Protein AF-A0A821FGX1-F1 (afdb_monomer_lite)

Secondary structure (DSSP, 8-state):
----S---B-SSTT-B---GGG-SSSSTTS----PPPTTHHHHHHHHHHHHHHHHHHH------S-HHHHT---SS-HHHHHHHTS--S-------S--

Foldseek 3Di:
DPDQFDADDDPDPPDGGDRQFLAAPFCRVHFFDPDADPCQVVLQVVVVVVQVVVCVPPVAGDDTHDCCVPPRTGHSGPQSCCVVPVVPSNRDDDDDDDD

Sequence (99 aa):
RLWRKTRSKTTVANCSGADPNRNWDYDFCKTYSTTRPPQFELQDGGSIQAVDALTAVHGTKYQHGSVAQLISPTSGSTIDWTYGIANVTFSYGVELRDT

pLDDT: mean 95.75, std 3.82, range [67.44, 98.5]

Radius of gyration: 16.01 Å; chains: 1; bounding box: 39×38×35 Å

Structure (mmCIF, N/CA/C/O backbone):
data_AF-A0A821FGX1-F1
#
_entry.id   AF-A0A821FGX1-F1
#
loop_
_atom_site.group_PDB
_atom_site.id
_atom_site.type_symbol
_atom_site.label_atom_id
_atom_site.label_alt_id
_atom_site.label_comp_id
_atom_site.label_asym_id
_atom_site.label_entity_id
_atom_site.label_seq_id
_atom_site.pdbx_PDB_ins_code
_atom_site.Cartn_x
_atom_site.Cartn_y
_atom_site.Cartn_z
_atom_site.occupancy
_atom_site.B_iso_or_equiv
_atom_site.auth_seq_id
_atom_site.auth_comp_id
_atom_site.auth_asym_id
_atom_site.auth_atom_id
_atom_site.pdbx_PDB_model_num
ATOM 1 N N . ARG A 1 1 ? 9.643 -24.171 1.717 1.00 92.31 1 ARG A N 1
ATOM 2 C CA . ARG A 1 1 ? 8.261 -23.651 1.900 1.00 92.31 1 ARG A CA 1
ATOM 3 C C . ARG A 1 1 ? 8.175 -22.117 1.981 1.00 92.31 1 ARG A C 1
ATOM 5 O O . ARG A 1 1 ? 7.080 -21.604 1.802 1.00 92.31 1 ARG A O 1
ATOM 12 N N . LEU A 1 2 ? 9.290 -21.401 2.186 1.00 96.94 2 LEU A N 1
ATOM 13 C CA . LEU A 1 2 ? 9.333 -19.953 2.470 1.00 96.94 2 LEU A CA 1
ATOM 14 C C . LEU A 1 2 ? 9.626 -19.057 1.244 1.00 96.94 2 LEU A C 1
ATOM 16 O O . LEU A 1 2 ? 10.068 -17.922 1.387 1.00 96.94 2 LEU A O 1
ATOM 20 N N . TRP A 1 3 ? 9.467 -19.567 0.020 1.00 96.81 3 TRP A N 1
ATOM 21 C CA . TRP A 1 3 ? 9.770 -18.786 -1.185 1.00 96.81 3 TRP A CA 1
ATOM 22 C C . TRP A 1 3 ? 8.677 -17.741 -1.448 1.00 96.81 3 TRP A C 1
ATOM 24 O O . TRP A 1 3 ? 7.504 -18.100 -1.471 1.00 96.81 3 TRP A O 1
ATOM 34 N N . ARG A 1 4 ? 9.072 -16.482 -1.692 1.00 97.56 4 ARG A N 1
ATOM 35 C CA . ARG A 1 4 ? 8.149 -15.339 -1.878 1.00 97.56 4 ARG A CA 1
ATOM 36 C C . ARG A 1 4 ? 8.204 -14.653 -3.248 1.00 97.56 4 ARG A C 1
ATOM 38 O O . ARG A 1 4 ? 7.290 -13.928 -3.611 1.00 97.56 4 ARG A O 1
ATOM 45 N N . LYS A 1 5 ? 9.295 -14.835 -3.996 1.00 98.19 5 LYS A N 1
ATOM 46 C CA . LYS A 1 5 ? 9.507 -14.179 -5.297 1.00 98.19 5 LYS A CA 1
ATOM 47 C C . LYS A 1 5 ? 8.778 -14.925 -6.417 1.00 98.19 5 LYS A C 1
ATOM 49 O O . LYS A 1 5 ? 8.331 -16.058 -6.234 1.00 98.19 5 LYS A O 1
ATOM 54 N N . THR A 1 6 ? 8.747 -14.353 -7.615 1.00 98.00 6 THR A N 1
ATOM 55 C CA . THR A 1 6 ? 8.343 -15.094 -8.819 1.00 98.00 6 THR A CA 1
ATOM 56 C C . THR A 1 6 ? 9.298 -16.271 -9.108 1.00 98.00 6 THR A C 1
ATOM 58 O O . THR A 1 6 ? 10.285 -16.497 -8.399 1.00 98.00 6 THR A O 1
ATOM 61 N N . ARG A 1 7 ? 9.003 -17.072 -10.140 1.00 97.19 7 ARG A N 1
ATOM 62 C CA . ARG A 1 7 ? 9.839 -18.209 -10.585 1.00 97.19 7 ARG A CA 1
ATOM 63 C C . ARG A 1 7 ? 10.552 -17.953 -11.919 1.00 97.19 7 ARG A C 1
ATOM 65 O O . ARG A 1 7 ? 11.057 -18.894 -12.522 1.00 97.19 7 ARG A O 1
ATOM 72 N N . SER A 1 8 ? 10.584 -16.702 -12.385 1.00 96.88 8 SER A N 1
ATOM 73 C CA . SER A 1 8 ? 11.250 -16.332 -13.636 1.00 96.88 8 SER A CA 1
ATOM 74 C C . SER A 1 8 ? 12.753 -16.626 -13.585 1.00 96.88 8 SER A C 1
ATOM 76 O O . SER A 1 8 ? 13.397 -16.486 -12.539 1.00 96.88 8 SER A O 1
ATOM 78 N N . LYS A 1 9 ? 13.316 -17.037 -14.727 1.00 96.81 9 LYS A N 1
ATOM 79 C CA . LYS A 1 9 ? 14.770 -17.149 -14.901 1.00 96.81 9 LYS A CA 1
ATOM 80 C C . LYS A 1 9 ? 15.379 -15.748 -14.943 1.00 96.81 9 LYS A C 1
ATOM 82 O O . LYS A 1 9 ? 14.769 -14.834 -15.493 1.00 96.81 9 LYS A O 1
ATOM 87 N N . THR A 1 10 ? 16.569 -15.590 -14.376 1.00 95.50 10 THR A N 1
ATOM 88 C CA . THR A 1 10 ? 17.341 -14.346 -14.458 1.00 95.50 10 THR A CA 1
ATOM 89 C C . THR A 1 10 ? 18.602 -14.569 -15.293 1.00 95.50 10 THR A C 1
ATOM 91 O O . THR A 1 10 ? 18.967 -15.705 -15.595 1.00 95.50 10 THR A O 1
ATOM 94 N N . THR A 1 11 ? 19.271 -13.484 -15.681 1.00 95.94 11 THR A N 1
ATOM 95 C CA . THR A 1 11 ? 20.576 -13.533 -16.362 1.00 95.94 11 THR A CA 1
ATOM 96 C C . THR A 1 11 ? 21.719 -13.932 -15.424 1.00 95.94 11 THR A C 1
ATOM 98 O O . THR A 1 11 ? 22.793 -14.308 -15.883 1.00 95.94 11 THR A O 1
ATOM 101 N N . VAL A 1 12 ? 21.493 -13.870 -14.109 1.00 94.75 12 VAL A N 1
ATOM 102 C CA . VAL A 1 12 ? 22.468 -14.248 -13.085 1.00 94.75 12 VAL A CA 1
ATOM 103 C C . VAL A 1 12 ? 22.351 -15.743 -12.813 1.00 94.75 12 VAL A C 1
ATOM 105 O O . VAL A 1 12 ? 21.292 -16.234 -12.416 1.00 94.75 12 VAL A O 1
ATOM 108 N N . ALA A 1 13 ? 23.453 -16.468 -13.002 1.00 94.31 13 ALA A N 1
ATOM 109 C CA . ALA A 1 13 ? 23.505 -17.903 -12.750 1.00 94.31 13 ALA A CA 1
ATOM 110 C C . ALA A 1 13 ? 23.051 -18.239 -11.318 1.00 94.31 13 ALA A C 1
ATOM 112 O O . ALA A 1 13 ? 23.359 -17.523 -10.365 1.00 94.31 13 ALA A O 1
ATOM 113 N N . ASN A 1 14 ? 22.307 -19.339 -11.173 1.00 93.75 14 ASN A N 1
ATOM 114 C CA . ASN A 1 14 ? 21.764 -19.834 -9.900 1.00 93.75 14 ASN A CA 1
ATOM 115 C C . ASN A 1 14 ? 20.818 -18.869 -9.157 1.00 93.75 14 ASN A C 1
ATOM 117 O O . ASN A 1 14 ? 20.415 -19.153 -8.030 1.00 93.75 14 ASN A O 1
ATOM 121 N N . CYS A 1 15 ? 20.408 -17.760 -9.780 1.00 96.25 15 CYS A N 1
ATOM 122 C CA . CYS A 1 15 ? 19.394 -16.858 -9.246 1.00 96.25 15 CYS A CA 1
ATOM 123 C C . CYS A 1 15 ? 18.044 -17.079 -9.941 1.00 96.25 15 CYS A C 1
ATOM 125 O O . CYS A 1 15 ? 17.951 -17.479 -11.100 1.00 96.25 15 CYS A O 1
ATOM 127 N N . SER A 1 16 ? 16.952 -16.850 -9.214 1.00 96.88 16 SER A N 1
ATOM 128 C CA . SER A 1 16 ? 15.595 -16.957 -9.757 1.00 96.88 16 SER A CA 1
ATOM 129 C C . SER A 1 16 ? 14.661 -15.961 -9.089 1.00 96.88 16 SER A C 1
ATOM 131 O O . SER A 1 16 ? 14.785 -15.686 -7.890 1.00 96.88 16 SER A O 1
ATOM 133 N N . GLY A 1 17 ? 13.702 -15.471 -9.866 1.00 97.38 17 GLY A N 1
ATOM 134 C CA . GLY A 1 17 ? 12.592 -14.658 -9.399 1.00 97.38 17 GLY A CA 1
ATOM 135 C C . GLY A 1 17 ? 12.925 -13.203 -9.090 1.00 97.38 17 GLY A C 1
ATOM 136 O O . GLY A 1 17 ? 13.997 -12.874 -8.573 1.00 97.38 17 GLY A O 1
ATOM 137 N N . ALA A 1 18 ? 11.924 -12.361 -9.312 1.00 96.62 18 ALA A N 1
ATOM 138 C CA . ALA A 1 18 ? 11.849 -10.981 -8.854 1.00 96.62 18 ALA A CA 1
ATOM 139 C C . ALA A 1 18 ? 10.800 -10.859 -7.739 1.00 96.62 18 ALA A C 1
ATOM 141 O O . ALA A 1 18 ? 9.904 -11.700 -7.629 1.00 96.62 18 ALA A O 1
ATOM 142 N N . ASP A 1 19 ? 10.931 -9.845 -6.889 1.00 97.31 19 ASP A N 1
ATOM 143 C CA . ASP A 1 19 ? 9.894 -9.518 -5.913 1.00 97.31 19 ASP A CA 1
ATOM 144 C C . ASP A 1 19 ? 8.706 -8.871 -6.647 1.00 97.31 19 ASP A C 1
ATOM 146 O O . ASP A 1 19 ? 8.870 -7.780 -7.196 1.00 97.31 19 ASP A O 1
ATOM 150 N N . PRO A 1 20 ? 7.526 -9.520 -6.695 1.00 97.62 20 PRO A N 1
ATOM 151 C CA . PRO A 1 20 ? 6.392 -8.996 -7.448 1.00 97.62 20 PRO A CA 1
ATOM 152 C C . PRO A 1 20 ? 5.857 -7.670 -6.891 1.00 97.62 20 PRO A C 1
ATOM 154 O O . PRO A 1 20 ? 5.221 -6.934 -7.634 1.00 97.62 20 PRO A O 1
ATOM 157 N N . ASN A 1 21 ? 6.132 -7.332 -5.625 1.00 97.19 21 ASN A N 1
ATOM 158 C CA . ASN A 1 21 ? 5.722 -6.061 -5.021 1.00 97.19 21 ASN A CA 1
ATOM 159 C C . ASN A 1 21 ? 6.876 -5.040 -4.942 1.00 97.19 21 ASN A C 1
ATOM 161 O O . ASN A 1 21 ? 6.846 -4.125 -4.119 1.00 97.19 21 ASN A O 1
ATOM 165 N N . ARG A 1 22 ? 7.921 -5.222 -5.759 1.00 96.81 22 ARG A N 1
ATOM 166 C CA . ARG A 1 22 ? 8.986 -4.236 -6.039 1.00 96.81 22 ARG A CA 1
ATOM 167 C C . ARG A 1 22 ? 9.217 -4.082 -7.547 1.00 96.81 22 ARG A C 1
ATOM 169 O O . ARG A 1 22 ? 10.304 -3.707 -7.970 1.00 96.81 22 ARG A O 1
ATOM 176 N N . ASN A 1 23 ? 8.223 -4.453 -8.357 1.00 97.38 23 ASN A N 1
ATOM 177 C CA . ASN A 1 23 ? 8.341 -4.609 -9.808 1.00 97.38 23 ASN A CA 1
ATOM 178 C C . ASN A 1 23 ? 7.247 -3.878 -10.600 1.00 97.38 23 ASN A C 1
ATOM 180 O O . ASN A 1 23 ? 6.955 -4.246 -11.736 1.00 97.38 23 ASN A O 1
ATOM 184 N N . TRP A 1 24 ? 6.631 -2.866 -9.993 1.00 97.38 24 TRP A N 1
ATOM 185 C CA . TRP A 1 24 ? 5.641 -2.014 -10.645 1.00 97.38 24 TRP A CA 1
ATOM 186 C C . TRP A 1 24 ? 6.265 -0.706 -11.107 1.00 97.38 24 TRP A C 1
ATOM 188 O O . TRP A 1 24 ? 7.184 -0.201 -10.461 1.00 97.38 24 TRP A O 1
ATOM 198 N N . ASP A 1 25 ? 5.748 -0.153 -12.204 1.00 96.06 25 ASP A N 1
ATOM 199 C CA . ASP A 1 25 ? 6.249 1.076 -12.831 1.00 96.06 25 ASP A CA 1
ATOM 200 C C . ASP A 1 25 ? 5.798 2.342 -12.082 1.00 96.06 25 ASP A C 1
ATOM 202 O O . ASP A 1 25 ? 5.137 3.226 -12.615 1.00 96.06 25 ASP A O 1
ATOM 206 N N . TYR A 1 26 ? 6.093 2.381 -10.787 1.00 94.00 26 TYR A N 1
ATOM 207 C CA . TYR A 1 26 ? 5.960 3.549 -9.933 1.00 94.00 26 TYR A CA 1
ATOM 208 C C . TYR A 1 26 ? 7.247 3.657 -9.126 1.00 94.00 26 TYR A C 1
ATOM 210 O O . TYR A 1 26 ? 7.505 2.860 -8.220 1.00 94.00 26 TYR A O 1
ATOM 218 N N . ASP A 1 27 ? 8.110 4.579 -9.552 1.00 93.31 27 ASP A N 1
ATOM 219 C CA . ASP A 1 27 ? 9.477 4.713 -9.048 1.00 93.31 27 ASP A CA 1
ATOM 220 C C . ASP A 1 27 ? 10.261 3.386 -9.022 1.00 93.31 27 ASP A C 1
ATOM 222 O O . ASP A 1 27 ? 11.076 3.134 -8.136 1.00 93.31 27 ASP A O 1
ATOM 2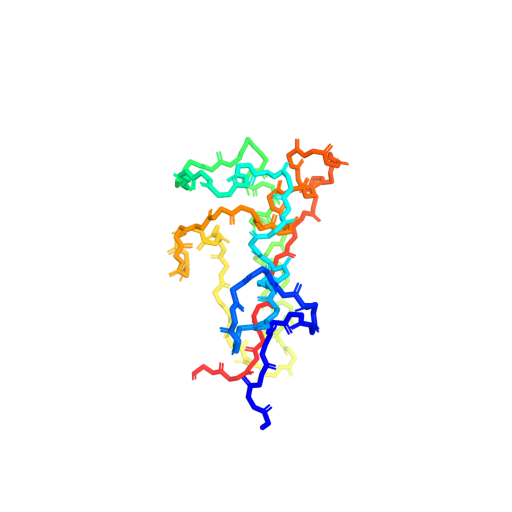26 N N . PHE A 1 28 ? 10.045 2.532 -10.031 1.00 94.56 28 PHE A N 1
ATOM 227 C CA . PHE A 1 28 ? 10.685 1.221 -10.144 1.00 94.56 28 PHE A CA 1
ATOM 228 C C . PHE A 1 28 ? 12.214 1.305 -10.006 1.00 94.56 28 PHE A C 1
ATOM 230 O O . PHE A 1 28 ? 12.879 1.996 -10.781 1.00 94.56 28 PHE A O 1
ATOM 237 N N . CYS A 1 29 ? 12.772 0.587 -9.023 1.00 92.12 29 CYS A N 1
ATOM 238 C CA . CYS A 1 29 ? 14.203 0.588 -8.684 1.00 92.12 29 CYS A CA 1
ATOM 239 C C . CYS A 1 29 ? 14.808 1.979 -8.393 1.00 92.12 29 CYS A C 1
ATOM 241 O O . CYS A 1 29 ? 16.029 2.140 -8.448 1.00 92.12 29 CYS A O 1
ATOM 243 N N . LYS A 1 30 ? 13.984 2.981 -8.065 1.00 92.38 30 LYS A N 1
ATOM 244 C CA . LYS A 1 30 ? 14.430 4.314 -7.639 1.00 92.38 30 LYS A CA 1
ATOM 245 C C . LYS A 1 30 ? 14.366 4.451 -6.112 1.00 92.38 30 LYS A C 1
ATOM 247 O O . LYS A 1 30 ? 14.238 3.464 -5.383 1.00 92.38 30 LYS A O 1
ATOM 252 N N . THR A 1 31 ? 14.483 5.693 -5.638 1.00 87.50 31 THR A N 1
ATOM 253 C CA . THR A 1 31 ? 14.288 6.062 -4.233 1.00 87.50 31 THR A CA 1
ATOM 254 C C . THR A 1 31 ? 12.831 5.899 -3.798 1.00 87.50 31 THR A C 1
ATOM 256 O O . THR A 1 31 ? 11.923 5.804 -4.616 1.00 87.50 31 THR A O 1
ATOM 259 N N . TYR A 1 32 ? 12.624 5.896 -2.489 1.00 86.31 32 TYR A N 1
ATOM 260 C CA . TYR A 1 32 ? 11.319 5.958 -1.845 1.00 86.31 32 TYR A CA 1
ATOM 261 C C . TYR A 1 32 ? 11.018 7.380 -1.355 1.00 86.31 32 TYR A C 1
ATOM 263 O O . TYR A 1 32 ? 11.926 8.204 -1.209 1.00 86.31 32 TYR A O 1
ATOM 271 N N . SER A 1 33 ? 9.749 7.640 -1.041 1.00 87.94 33 SER A N 1
ATOM 272 C CA . SER A 1 33 ? 9.293 8.875 -0.403 1.00 87.94 33 SER A CA 1
ATOM 273 C C . SER A 1 33 ? 8.466 8.569 0.844 1.00 87.94 33 SER A C 1
ATOM 275 O O . SER A 1 33 ? 7.798 7.541 0.931 1.00 87.94 33 SER A O 1
ATOM 277 N N . THR A 1 34 ? 8.518 9.472 1.821 1.00 92.12 34 THR A N 1
ATOM 278 C CA . THR A 1 34 ? 7.634 9.478 2.997 1.00 92.12 34 THR A CA 1
ATOM 279 C C . THR A 1 34 ? 6.524 10.525 2.876 1.00 92.12 34 THR A C 1
ATOM 281 O O . THR A 1 34 ? 5.695 10.657 3.779 1.00 92.12 34 THR A O 1
ATOM 284 N N . THR A 1 35 ? 6.491 11.273 1.768 1.00 93.88 35 THR A N 1
ATOM 285 C CA . THR A 1 35 ? 5.448 12.255 1.478 1.00 93.88 35 THR A CA 1
ATOM 286 C C . THR A 1 35 ? 4.110 11.553 1.279 1.00 93.88 35 THR A C 1
ATOM 288 O O . THR A 1 35 ? 4.002 10.586 0.529 1.00 93.88 35 THR A O 1
ATOM 291 N N . ARG A 1 36 ? 3.076 12.056 1.954 1.00 94.75 36 ARG A N 1
ATOM 292 C CA . ARG A 1 36 ? 1.714 11.530 1.853 1.00 94.75 36 ARG A CA 1
ATOM 293 C C . ARG A 1 36 ? 1.036 11.993 0.554 1.00 94.75 36 ARG A C 1
ATOM 295 O O . ARG A 1 36 ? 1.271 13.128 0.134 1.00 94.75 36 ARG A O 1
ATOM 302 N N . PRO A 1 37 ? 0.186 11.155 -0.069 1.00 94.44 37 PRO A N 1
ATOM 303 C CA . PRO A 1 37 ? -0.590 11.556 -1.238 1.00 94.44 37 PRO A CA 1
ATOM 304 C C . PRO A 1 37 ? -1.636 12.632 -0.888 1.00 94.44 37 PRO A C 1
ATOM 306 O O . PRO A 1 37 ? -2.076 12.694 0.262 1.00 94.44 37 PRO A O 1
ATOM 309 N N . PRO A 1 38 ? -2.108 13.442 -1.857 1.00 96.69 38 PRO A N 1
ATOM 310 C CA . PRO A 1 38 ? -3.126 14.464 -1.594 1.00 96.69 38 PRO A CA 1
ATOM 311 C C . PRO A 1 38 ? -4.425 13.913 -0.981 1.00 96.69 38 PRO A C 1
ATOM 313 O O . PRO A 1 38 ? -5.050 14.581 -0.164 1.00 96.69 38 PRO A O 1
ATOM 316 N N . GLN A 1 39 ? -4.815 12.684 -1.329 1.00 97.12 39 GLN A N 1
ATOM 317 C CA . GLN A 1 39 ? -6.006 12.006 -0.805 1.00 97.12 39 GLN A CA 1
ATOM 318 C C . GLN A 1 39 ? -5.730 11.160 0.453 1.00 97.12 39 GLN A C 1
ATOM 320 O O . GLN A 1 39 ? -6.567 10.339 0.824 1.00 97.12 39 GLN A O 1
ATOM 325 N N . PHE A 1 40 ? -4.590 11.350 1.128 1.00 96.94 40 PHE A N 1
ATOM 326 C CA . PHE A 1 40 ? -4.210 10.552 2.298 1.00 96.94 40 PHE A CA 1
ATOM 327 C C . PHE A 1 40 ? -5.280 10.546 3.395 1.00 96.94 40 PHE A C 1
ATOM 329 O O . PHE A 1 40 ? -5.680 9.476 3.835 1.00 96.94 40 PHE A O 1
ATOM 336 N N . GLU A 1 41 ? -5.789 11.714 3.796 1.00 97.94 41 GLU A N 1
ATOM 337 C CA . GLU A 1 41 ? -6.774 11.805 4.886 1.00 97.94 41 GLU A CA 1
ATOM 338 C C . GLU A 1 41 ? -8.081 11.064 4.544 1.00 97.94 41 GLU A C 1
ATOM 340 O O . GLU A 1 41 ? -8.697 10.435 5.402 1.00 97.94 41 GLU A O 1
ATOM 345 N N . LEU A 1 42 ? -8.482 11.066 3.266 1.00 97.88 42 LEU A N 1
ATOM 346 C CA . LEU A 1 42 ? -9.645 10.309 2.793 1.00 97.88 42 LEU A CA 1
ATOM 347 C C . LEU A 1 42 ? -9.393 8.795 2.848 1.00 97.88 42 LEU A C 1
ATOM 349 O O . LEU A 1 42 ? -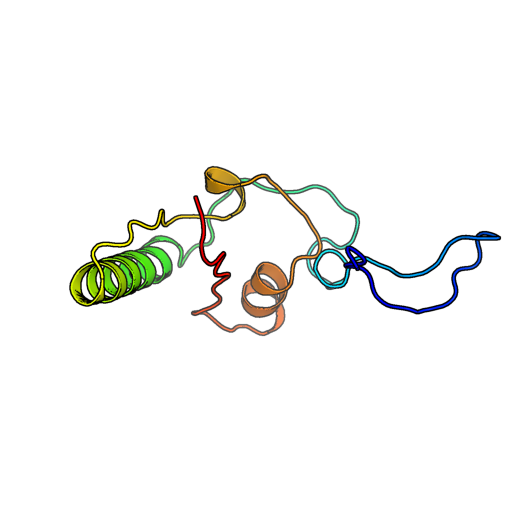10.261 8.034 3.273 1.00 97.88 42 LEU A O 1
ATOM 353 N N . GLN A 1 43 ? -8.212 8.357 2.411 1.00 98.19 43 GLN A N 1
ATOM 354 C CA . GLN A 1 43 ? -7.826 6.948 2.443 1.00 98.19 43 GLN A CA 1
ATOM 355 C C . GLN A 1 43 ? -7.725 6.437 3.883 1.00 98.19 43 GLN A C 1
ATOM 357 O O . GLN A 1 43 ? -8.265 5.369 4.176 1.00 98.19 43 GLN A O 1
ATOM 362 N N . ASP A 1 44 ? -7.088 7.202 4.774 1.00 98.06 44 ASP A N 1
ATOM 363 C CA . ASP A 1 44 ? -6.892 6.843 6.180 1.00 98.06 44 ASP A CA 1
ATOM 364 C C . ASP A 1 44 ? -8.213 6.823 6.957 1.00 98.06 44 ASP A C 1
ATOM 366 O O . ASP A 1 44 ? -8.457 5.891 7.718 1.00 98.06 44 ASP A O 1
ATOM 370 N N . GLY A 1 45 ? -9.140 7.743 6.667 1.00 98.25 45 GLY A N 1
ATOM 371 C CA . GLY A 1 45 ? -10.511 7.678 7.187 1.00 98.25 45 GLY A CA 1
ATOM 372 C C . GLY A 1 45 ? -11.252 6.383 6.812 1.00 98.25 45 GLY A C 1
ATOM 373 O O . GLY A 1 45 ? -12.056 5.875 7.597 1.00 98.25 45 GLY A O 1
ATOM 374 N N . GLY A 1 46 ? -10.967 5.817 5.634 1.00 97.81 46 GLY A N 1
ATOM 375 C CA . GLY A 1 46 ? -11.445 4.488 5.238 1.00 97.81 46 GLY A CA 1
ATOM 376 C C . GLY A 1 46 ? -10.748 3.356 6.001 1.00 97.81 46 GLY A C 1
ATOM 377 O O . GLY A 1 46 ? -11.407 2.417 6.448 1.00 97.81 46 GLY A O 1
ATOM 378 N N . SER A 1 47 ? -9.434 3.467 6.208 1.00 98.12 47 SER A N 1
ATOM 379 C CA . SER A 1 47 ? -8.655 2.493 6.980 1.00 98.12 47 SER A CA 1
ATOM 380 C C . SER A 1 47 ? -9.095 2.418 8.443 1.00 98.12 47 SER A C 1
ATOM 382 O O . SER A 1 47 ? -9.231 1.316 8.963 1.00 98.12 47 SER A O 1
ATOM 384 N N . ILE A 1 48 ? -9.374 3.557 9.088 1.00 98.50 48 ILE A N 1
ATOM 385 C CA . ILE A 1 48 ? -9.893 3.622 10.466 1.00 98.50 48 ILE A CA 1
ATOM 386 C C . ILE A 1 48 ? -11.179 2.800 10.585 1.00 98.50 48 ILE A C 1
ATOM 388 O O . ILE A 1 48 ? -11.258 1.883 11.399 1.00 98.50 48 ILE A O 1
ATOM 392 N N . GLN A 1 49 ? -12.153 3.051 9.704 1.00 98.38 49 GLN A N 1
ATOM 393 C CA . GLN A 1 49 ? -13.424 2.321 9.706 1.00 98.38 49 GLN A CA 1
ATOM 394 C C . GLN A 1 49 ? -13.238 0.819 9.456 1.00 98.38 49 GLN A C 1
ATOM 396 O O . GLN A 1 49 ? -13.905 -0.003 10.085 1.00 98.38 49 GLN A O 1
ATOM 401 N N . ALA A 1 50 ? -12.322 0.445 8.558 1.00 98.12 50 ALA A N 1
ATOM 402 C CA . ALA A 1 50 ? -12.015 -0.955 8.291 1.00 98.12 50 ALA A CA 1
ATOM 403 C C . ALA A 1 50 ? -11.374 -1.647 9.508 1.00 98.12 50 ALA A C 1
ATOM 405 O O . ALA A 1 50 ? -11.760 -2.766 9.849 1.00 98.12 50 ALA A O 1
ATOM 406 N N . VAL A 1 51 ? -10.432 -0.984 10.186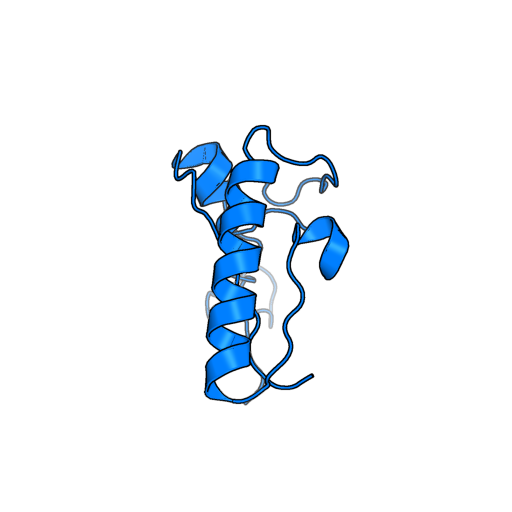 1.00 98.38 51 VAL A N 1
ATOM 407 C CA . VAL A 1 51 ? -9.780 -1.500 11.399 1.00 98.38 51 VAL A CA 1
ATOM 408 C C . VAL A 1 51 ? -10.774 -1.639 12.551 1.00 98.38 51 VAL A C 1
ATOM 410 O O . VAL A 1 51 ? -10.778 -2.679 13.215 1.00 98.38 51 VAL A O 1
ATOM 413 N N . ASP A 1 52 ? -11.648 -0.656 12.765 1.00 98.50 52 ASP A N 1
ATOM 414 C CA . ASP A 1 52 ? -12.692 -0.717 13.794 1.00 98.50 52 ASP A CA 1
ATOM 415 C C . ASP A 1 52 ? -13.645 -1.893 13.543 1.00 98.50 52 ASP A C 1
ATOM 417 O O . ASP A 1 52 ? -13.923 -2.686 14.448 1.00 98.50 52 ASP A O 1
ATOM 421 N N . ALA A 1 53 ? -14.080 -2.072 12.291 1.00 98.50 53 ALA A N 1
ATOM 422 C CA . ALA A 1 53 ? -14.936 -3.186 11.898 1.00 98.50 53 ALA A CA 1
ATOM 423 C C . ALA A 1 53 ? -14.249 -4.548 12.105 1.00 98.50 53 ALA A C 1
ATOM 425 O O . ALA A 1 53 ? -14.857 -5.463 12.659 1.00 98.50 53 ALA A O 1
ATOM 426 N N . LEU A 1 54 ? -12.974 -4.688 11.718 1.00 98.06 54 LEU A N 1
ATOM 427 C CA . LEU A 1 54 ? -12.191 -5.910 11.952 1.00 98.06 54 LEU A CA 1
ATOM 428 C C . LEU A 1 54 ? -12.019 -6.202 13.450 1.00 98.06 54 LEU A C 1
ATOM 430 O O . LEU A 1 54 ? -12.138 -7.354 13.883 1.00 98.06 54 LEU A O 1
ATOM 434 N N . THR A 1 55 ? -11.780 -5.158 14.245 1.00 98.25 55 THR A N 1
ATOM 435 C 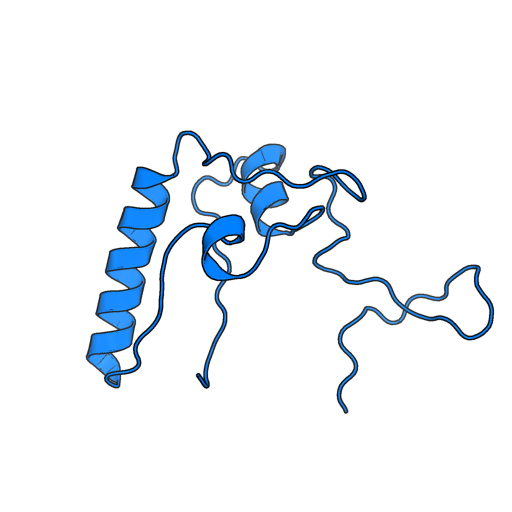CA . THR A 1 55 ? -11.643 -5.257 15.701 1.00 98.25 55 THR A CA 1
ATOM 436 C C . THR A 1 55 ? -12.950 -5.726 16.339 1.00 98.25 55 THR A C 1
ATOM 438 O O . THR A 1 55 ? -12.919 -6.571 17.231 1.00 98.25 55 THR A O 1
ATOM 441 N N . ALA A 1 56 ? -14.107 -5.265 15.861 1.00 98.50 56 ALA A N 1
ATOM 442 C CA . ALA A 1 56 ? -15.407 -5.634 16.420 1.00 98.50 56 ALA A CA 1
ATOM 443 C C . ALA A 1 56 ? -15.744 -7.135 16.298 1.00 98.50 56 ALA A C 1
ATOM 445 O O . ALA A 1 56 ? -16.473 -7.662 17.137 1.00 98.50 56 ALA A O 1
ATOM 446 N N . VAL A 1 57 ? -15.213 -7.845 15.293 1.00 98.12 57 VAL A N 1
ATOM 447 C CA . VAL A 1 57 ? -15.528 -9.273 15.080 1.00 98.12 57 VAL A CA 1
ATOM 448 C C . VAL A 1 57 ? -14.794 -10.175 16.080 1.00 98.12 57 VAL A C 1
ATOM 450 O O . VAL A 1 57 ? -15.385 -11.086 16.659 1.00 98.12 57 VAL A O 1
ATOM 453 N N . HIS A 1 58 ? -13.490 -9.950 16.269 1.00 97.38 58 HIS A N 1
ATOM 454 C CA . HIS A 1 58 ? -12.617 -10.866 17.022 1.00 97.38 58 HIS A CA 1
ATOM 455 C C . HIS A 1 58 ? -11.623 -10.172 17.966 1.00 97.38 58 HIS A C 1
ATOM 457 O O . HIS A 1 58 ? -10.696 -10.812 18.458 1.00 97.38 58 HIS A O 1
ATOM 463 N N . GLY A 1 59 ? -11.748 -8.864 18.186 1.00 97.62 59 GLY A N 1
ATOM 464 C CA . GLY A 1 59 ? -10.838 -8.085 19.030 1.00 97.62 59 GLY A CA 1
ATOM 465 C C . GLY A 1 59 ? -9.409 -7.959 18.489 1.00 97.62 59 GLY A C 1
ATOM 466 O O . GLY A 1 59 ? -8.523 -7.511 19.216 1.00 97.62 59 GLY A O 1
ATOM 467 N N . THR A 1 60 ? -9.150 -8.374 17.243 1.00 97.69 60 THR A N 1
ATOM 468 C CA . THR A 1 60 ? -7.817 -8.267 16.629 1.00 97.69 60 THR A CA 1
ATOM 469 C C . THR A 1 60 ? -7.510 -6.818 16.326 1.00 97.69 60 THR A C 1
ATOM 471 O O . THR A 1 60 ? -8.274 -6.165 15.625 1.00 97.69 60 THR A O 1
ATOM 474 N N . LYS A 1 61 ? -6.378 -6.340 16.834 1.00 97.19 61 LYS A N 1
ATOM 475 C CA . LYS A 1 61 ? -5.946 -4.957 16.670 1.00 97.19 61 LYS A CA 1
ATOM 476 C C . LYS A 1 61 ? -5.057 -4.846 15.438 1.00 97.19 61 LYS A C 1
ATOM 478 O O . LYS A 1 61 ? -4.098 -5.600 15.313 1.00 97.19 61 LYS A O 1
ATOM 483 N N . TYR A 1 62 ? -5.361 -3.888 14.574 1.00 97.75 62 TYR A N 1
ATOM 484 C CA . TYR A 1 62 ? -4.543 -3.532 13.418 1.00 97.75 62 TYR A CA 1
ATOM 485 C C . TYR A 1 62 ? -4.088 -2.080 13.535 1.00 97.75 62 TYR A C 1
ATOM 487 O O . TYR A 1 62 ? -4.757 -1.256 14.155 1.00 97.75 62 TYR A O 1
ATOM 495 N N . GLN A 1 63 ? -2.939 -1.775 12.939 1.00 97.38 63 GLN A N 1
ATOM 496 C CA . GLN A 1 63 ? -2.484 -0.402 12.735 1.00 97.38 63 GLN A CA 1
ATOM 497 C C . GLN A 1 63 ? -2.934 0.079 11.349 1.00 97.38 63 GLN A C 1
ATOM 499 O O . GLN A 1 63 ? -3.066 -0.727 10.429 1.00 97.38 63 GLN A O 1
ATOM 504 N N . HIS A 1 64 ? -3.148 1.385 11.194 1.00 97.06 64 HIS A N 1
ATOM 505 C CA . HIS A 1 64 ? -3.481 2.025 9.920 1.00 97.06 64 HIS A CA 1
ATOM 506 C C . HIS A 1 64 ? -2.607 3.266 9.690 1.00 97.06 64 HIS A C 1
ATOM 508 O O . HIS A 1 64 ? -2.037 3.820 10.632 1.00 97.06 64 HIS A O 1
ATOM 514 N N . GLY A 1 65 ? -2.425 3.636 8.422 1.00 96.38 65 GLY A N 1
ATOM 515 C CA . GLY A 1 65 ? -1.532 4.714 8.000 1.00 96.38 65 GLY A CA 1
ATOM 516 C C . GLY A 1 65 ? -0.799 4.394 6.696 1.00 96.38 65 GLY A C 1
ATOM 517 O O . GLY A 1 65 ? -1.093 3.409 6.016 1.00 96.38 65 GLY A O 1
ATOM 518 N N . SER A 1 66 ? 0.175 5.231 6.328 1.00 95.69 66 SER A N 1
ATOM 519 C CA . SER A 1 66 ? 0.968 4.997 5.117 1.00 95.69 66 SER A CA 1
ATOM 520 C C . SER A 1 66 ? 2.000 3.884 5.322 1.00 95.69 66 SER A C 1
ATOM 522 O O . SER A 1 66 ? 2.620 3.775 6.382 1.00 95.69 66 SER A O 1
ATOM 524 N N . VAL A 1 67 ? 2.256 3.092 4.275 1.00 94.62 67 VAL A N 1
ATOM 525 C CA . VAL A 1 67 ? 3.244 1.994 4.315 1.00 94.62 67 VAL A CA 1
ATOM 526 C C . VAL A 1 67 ? 4.634 2.489 4.722 1.00 94.62 67 VAL A C 1
ATOM 528 O O . VAL A 1 67 ? 5.309 1.845 5.525 1.00 94.62 67 VAL A O 1
ATOM 531 N N . ALA A 1 68 ? 5.037 3.662 4.222 1.00 93.19 68 ALA A N 1
ATOM 532 C CA . ALA A 1 68 ? 6.330 4.262 4.536 1.00 93.19 68 ALA A CA 1
ATOM 533 C C . ALA A 1 68 ? 6.495 4.616 6.027 1.00 93.19 68 ALA A C 1
ATOM 535 O O . ALA A 1 68 ? 7.625 4.648 6.510 1.00 93.19 68 ALA A O 1
ATOM 536 N N . GLN A 1 69 ? 5.395 4.883 6.743 1.00 90.94 69 GLN A N 1
ATOM 537 C CA . GLN A 1 69 ? 5.398 5.202 8.175 1.00 90.94 69 GLN A CA 1
ATOM 538 C C . GLN A 1 69 ? 5.233 3.960 9.055 1.00 90.94 69 GLN A C 1
ATOM 540 O O . GLN A 1 69 ? 5.874 3.876 10.096 1.00 90.94 69 GLN A O 1
ATOM 545 N N . LEU A 1 70 ? 4.388 3.010 8.647 1.00 93.25 70 LEU A N 1
ATOM 546 C CA . LEU A 1 70 ? 4.073 1.831 9.457 1.00 93.25 70 LEU A CA 1
ATOM 547 C C . LEU A 1 70 ? 5.101 0.703 9.347 1.00 93.25 70 LEU A C 1
ATOM 549 O O . LEU A 1 70 ? 5.337 0.001 10.324 1.00 93.25 70 LEU A O 1
ATOM 553 N N . ILE A 1 71 ? 5.674 0.490 8.159 1.00 91.81 71 ILE A N 1
ATOM 554 C CA . ILE A 1 71 ? 6.507 -0.688 7.876 1.00 91.81 71 ILE A CA 1
ATOM 555 C C . ILE A 1 71 ? 7.916 -0.246 7.500 1.00 91.81 71 ILE A C 1
ATOM 557 O O . ILE A 1 71 ? 8.868 -0.430 8.252 1.00 91.81 71 ILE A O 1
ATOM 561 N N . SER A 1 72 ? 8.065 0.294 6.293 1.00 88.12 72 SER A N 1
ATOM 562 C CA . SER A 1 72 ? 9.309 0.872 5.794 1.00 88.12 72 SER A CA 1
ATOM 563 C C . SER A 1 72 ? 9.054 1.579 4.462 1.00 88.12 72 SER A C 1
ATOM 565 O O . SER A 1 72 ? 8.132 1.208 3.729 1.00 88.12 72 SER A O 1
ATOM 567 N N . PRO A 1 73 ? 9.871 2.578 4.105 1.00 91.88 73 PRO A N 1
ATOM 568 C CA . PRO A 1 73 ? 9.832 3.174 2.778 1.00 91.88 73 PRO A CA 1
ATOM 569 C C . PRO A 1 73 ? 10.284 2.186 1.691 1.00 91.88 73 PRO A C 1
ATOM 571 O O . PRO A 1 73 ? 11.285 1.485 1.851 1.00 91.88 73 PRO A O 1
ATOM 574 N N . THR A 1 74 ? 9.556 2.118 0.573 1.00 93.06 74 THR A N 1
ATOM 575 C CA . THR A 1 74 ? 9.830 1.172 -0.525 1.00 93.06 74 THR A CA 1
ATOM 576 C C . THR A 1 74 ? 9.524 1.800 -1.884 1.00 93.06 74 THR A C 1
ATOM 578 O O . THR A 1 74 ? 8.914 2.863 -1.942 1.00 93.06 74 THR A O 1
ATOM 581 N N . SER A 1 75 ? 9.966 1.164 -2.970 1.00 95.25 75 SER A N 1
ATOM 582 C CA . SER A 1 75 ? 9.686 1.589 -4.344 1.00 95.25 75 SER A CA 1
ATOM 583 C C . SER A 1 75 ? 9.193 0.416 -5.198 1.00 95.25 75 SER A C 1
ATOM 585 O O . SER A 1 75 ? 9.414 -0.751 -4.856 1.00 95.25 75 SER A O 1
ATOM 587 N N . GLY A 1 76 ? 8.479 0.711 -6.290 1.00 96.25 76 GLY A N 1
ATOM 588 C CA . GLY A 1 76 ? 7.906 -0.301 -7.181 1.00 96.25 76 GLY A CA 1
ATOM 589 C C . GLY A 1 76 ? 6.789 -1.142 -6.554 1.00 96.25 76 GLY A C 1
ATOM 590 O O . GLY A 1 76 ? 6.630 -2.310 -6.927 1.00 96.25 76 GLY A O 1
ATOM 591 N N . SER A 1 77 ? 6.059 -0.589 -5.581 1.00 96.50 77 SER A N 1
ATOM 592 C CA . SER A 1 77 ? 4.950 -1.275 -4.917 1.00 96.50 77 SER A CA 1
ATOM 593 C C . SER A 1 77 ? 3.669 -1.228 -5.757 1.00 96.50 77 SER A C 1
ATOM 595 O O . SER A 1 77 ? 3.444 -0.314 -6.550 1.00 96.50 77 SER A O 1
ATOM 597 N N . THR A 1 78 ? 2.811 -2.228 -5.565 1.00 97.50 78 THR A N 1
ATOM 598 C CA . THR A 1 78 ? 1.538 -2.342 -6.288 1.00 97.50 78 THR A CA 1
ATOM 599 C C . THR A 1 78 ? 0.601 -1.185 -5.950 1.00 97.50 78 THR A C 1
ATOM 601 O O . THR A 1 78 ? 0.002 -0.609 -6.850 1.00 97.50 78 THR A O 1
ATOM 604 N N . ILE A 1 79 ? 0.484 -0.832 -4.664 1.00 96.88 79 ILE A N 1
ATOM 605 C CA . ILE A 1 79 ? -0.490 0.167 -4.198 1.00 96.88 79 ILE A CA 1
ATOM 606 C C . ILE A 1 79 ? -0.118 1.585 -4.633 1.00 96.88 79 ILE A C 1
ATOM 608 O O . ILE A 1 79 ? -1.003 2.391 -4.914 1.00 96.88 79 ILE A O 1
ATOM 612 N N . ASP A 1 80 ? 1.182 1.874 -4.745 1.00 96.31 80 ASP A N 1
ATOM 613 C CA . ASP A 1 80 ? 1.642 3.163 -5.254 1.00 96.31 80 ASP A CA 1
ATOM 614 C C . ASP A 1 80 ? 1.373 3.266 -6.757 1.00 96.31 80 ASP A C 1
ATOM 616 O O . ASP A 1 80 ? 0.929 4.304 -7.239 1.00 96.31 80 ASP A O 1
ATOM 620 N N . TRP A 1 81 ? 1.557 2.169 -7.501 1.00 97.50 81 TRP A N 1
ATOM 621 C CA . TRP A 1 81 ? 1.228 2.123 -8.924 1.00 97.50 81 TRP A CA 1
ATOM 622 C C . TRP A 1 81 ? -0.277 2.233 -9.186 1.00 97.50 81 TRP A C 1
ATOM 624 O O . TRP A 1 81 ? -0.690 3.002 -10.057 1.00 97.50 81 TRP A O 1
ATOM 634 N N . THR A 1 82 ? -1.120 1.517 -8.434 1.00 98.25 82 THR A N 1
ATOM 635 C CA . THR A 1 82 ? -2.577 1.602 -8.624 1.00 98.25 82 THR A CA 1
ATOM 636 C C . THR A 1 82 ? -3.094 3.001 -8.313 1.00 98.25 82 THR A C 1
ATOM 638 O O . THR A 1 82 ? -3.951 3.512 -9.033 1.00 98.25 82 THR A O 1
ATOM 641 N N . TYR A 1 83 ? -2.539 3.648 -7.291 1.00 97.25 83 TYR A N 1
ATOM 642 C CA . TYR A 1 83 ? -2.884 5.019 -6.954 1.00 97.25 83 TYR A CA 1
ATOM 643 C C . TYR A 1 83 ? -2.345 6.026 -7.982 1.00 97.25 83 TYR A C 1
ATOM 645 O O . TYR A 1 83 ? -3.111 6.802 -8.549 1.00 97.25 83 TYR A O 1
ATOM 653 N N . GLY A 1 84 ? -1.036 6.007 -8.234 1.00 95.44 84 GLY A N 1
ATOM 654 C CA . GLY A 1 84 ? -0.337 7.051 -8.979 1.00 95.44 84 GLY A CA 1
ATOM 655 C C . GLY A 1 84 ? -0.381 6.921 -10.501 1.00 95.44 84 GLY A C 1
ATOM 656 O O . GLY A 1 84 ? -0.245 7.930 -11.185 1.00 95.44 84 GLY A O 1
ATOM 657 N N . ILE A 1 85 ? -0.573 5.712 -11.039 1.00 97.25 85 ILE A N 1
ATOM 658 C CA . ILE A 1 85 ? -0.630 5.462 -12.490 1.00 97.25 85 ILE A CA 1
ATOM 659 C C . ILE A 1 85 ? -2.028 5.027 -12.920 1.00 97.25 85 ILE A C 1
ATOM 661 O O . ILE A 1 85 ? -2.576 5.568 -13.879 1.00 97.25 85 ILE A O 1
ATOM 665 N N . ALA A 1 86 ? -2.631 4.068 -12.214 1.00 97.88 86 ALA A N 1
ATOM 666 C CA . ALA A 1 86 ? -3.951 3.554 -12.585 1.00 97.88 86 ALA A CA 1
ATOM 667 C C . ALA A 1 86 ? -5.119 4.442 -12.111 1.00 97.88 86 ALA A C 1
ATOM 669 O O . ALA A 1 86 ? -6.270 4.136 -12.416 1.00 97.88 86 ALA A O 1
ATOM 670 N N . ASN A 1 87 ? -4.838 5.539 -11.396 1.00 97.00 87 ASN A N 1
ATOM 671 C CA . ASN A 1 87 ? -5.823 6.493 -10.872 1.00 97.00 87 ASN A CA 1
ATOM 672 C C . ASN A 1 87 ? -6.898 5.856 -9.972 1.00 97.00 87 ASN A C 1
ATOM 674 O O . ASN A 1 87 ? -8.039 6.316 -9.916 1.00 97.00 87 ASN A O 1
ATOM 678 N N . VAL A 1 88 ? -6.541 4.798 -9.241 1.00 98.25 88 VAL A N 1
ATOM 679 C CA . VAL A 1 88 ? -7.424 4.159 -8.263 1.00 98.25 88 VAL A CA 1
ATOM 680 C C . VAL A 1 88 ? -7.222 4.827 -6.908 1.00 98.25 88 VAL A C 1
ATOM 682 O O . VAL A 1 88 ? -6.289 4.510 -6.168 1.00 98.25 88 VAL A O 1
ATOM 685 N N . THR A 1 89 ? -8.118 5.753 -6.561 1.00 97.00 89 THR A N 1
ATOM 686 C CA . THR A 1 89 ? -8.033 6.528 -5.312 1.00 97.00 89 THR A CA 1
ATOM 687 C C . THR A 1 89 ? -7.979 5.641 -4.068 1.00 97.00 89 THR A C 1
ATOM 689 O O . THR A 1 89 ? -7.207 5.920 -3.158 1.00 97.00 89 THR A O 1
ATOM 692 N N . PHE A 1 90 ? -8.762 4.564 -4.026 1.00 97.38 90 PHE A N 1
ATOM 693 C CA . PHE A 1 90 ? -8.840 3.649 -2.886 1.00 97.38 90 PHE A CA 1
ATOM 694 C C . PHE A 1 90 ? -7.900 2.453 -3.074 1.00 97.38 90 PHE A C 1
ATOM 696 O O . PHE A 1 90 ? -8.335 1.340 -3.362 1.00 97.38 90 PHE A O 1
ATOM 703 N N . SER A 1 91 ? -6.597 2.705 -2.949 1.00 97.81 91 SER A N 1
ATOM 704 C CA . SER A 1 91 ? -5.542 1.690 -3.056 1.00 97.81 91 SER A CA 1
ATOM 705 C C . SER A 1 91 ? -5.009 1.328 -1.667 1.00 97.81 91 SER A C 1
ATOM 707 O O . SER A 1 91 ? -4.420 2.174 -1.000 1.00 97.81 91 SER A O 1
ATOM 709 N N . TYR A 1 92 ? -5.196 0.077 -1.236 1.00 97.62 92 TYR A N 1
ATOM 710 C CA . TYR A 1 92 ? -4.842 -0.389 0.111 1.00 97.62 92 TYR A CA 1
ATOM 711 C C . TYR A 1 92 ? -3.961 -1.639 0.077 1.00 97.62 92 TYR A C 1
ATOM 713 O O . TYR A 1 92 ? -4.161 -2.534 -0.744 1.00 97.62 92 TYR A O 1
ATOM 721 N N . GLY A 1 93 ? -3.010 -1.713 1.009 1.00 96.81 93 GLY A N 1
ATOM 722 C CA . GLY A 1 93 ? -2.260 -2.925 1.332 1.00 96.81 93 GLY A CA 1
ATOM 723 C C . GLY A 1 93 ? -2.666 -3.418 2.717 1.00 96.81 9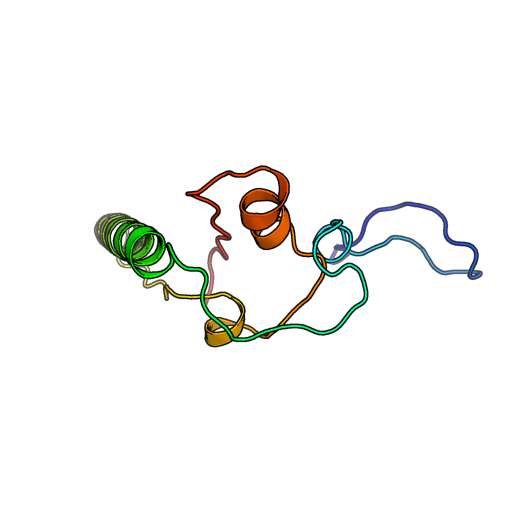3 GLY A C 1
ATOM 724 O O . GLY A 1 93 ? -2.795 -2.611 3.634 1.00 96.81 93 GLY A O 1
ATOM 725 N N . VAL A 1 94 ? -2.882 -4.725 2.866 1.00 97.06 94 VAL A N 1
ATOM 726 C CA . VAL A 1 94 ? -3.310 -5.334 4.133 1.00 97.06 94 VAL A CA 1
ATOM 727 C C . VAL A 1 94 ? -2.319 -6.422 4.520 1.00 97.06 94 VAL A C 1
ATOM 729 O O . VAL A 1 94 ? -2.169 -7.406 3.797 1.00 97.06 94 VAL A O 1
ATOM 732 N N . GLU A 1 95 ? -1.678 -6.256 5.673 1.00 96.62 95 GLU A N 1
ATOM 733 C CA . GLU A 1 95 ? -0.881 -7.298 6.321 1.00 96.62 95 GLU A CA 1
ATOM 734 C C . GLU A 1 95 ? -1.771 -8.007 7.347 1.00 96.62 95 GLU A C 1
ATOM 736 O O . GLU A 1 95 ? -2.394 -7.359 8.186 1.00 96.62 95 GLU A O 1
ATOM 741 N N . LEU A 1 96 ? -1.909 -9.328 7.226 1.00 97.19 96 LEU A N 1
ATOM 742 C CA . LEU A 1 96 ? -2.824 -10.128 8.047 1.00 97.19 96 LEU A CA 1
ATOM 743 C C . LEU A 1 96 ? -2.148 -10.612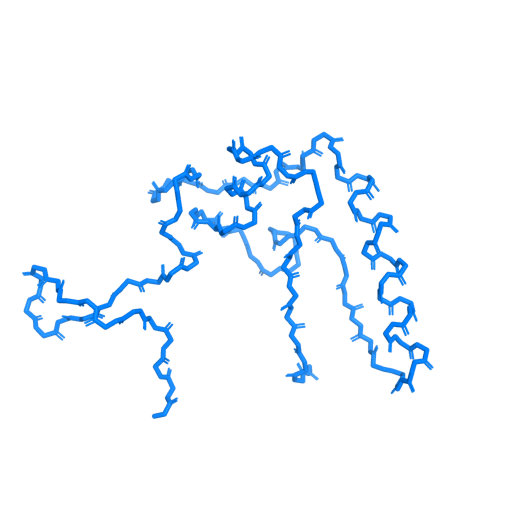 9.342 1.00 97.19 96 LEU A C 1
ATOM 745 O O . LEU A 1 96 ? -1.030 -10.229 9.654 1.00 97.19 96 LEU A O 1
ATOM 749 N N . ARG A 1 97 ? -2.861 -11.443 10.111 1.00 95.44 97 ARG A N 1
ATOM 750 C CA . ARG A 1 97 ? -2.361 -12.043 11.358 1.00 95.44 97 ARG A CA 1
ATOM 751 C C . ARG A 1 97 ? -1.106 -12.905 11.132 1.00 95.44 97 ARG A C 1
ATOM 753 O O . ARG A 1 97 ? -0.945 -13.478 10.056 1.00 95.44 97 ARG A O 1
ATOM 760 N N . ASP A 1 98 ? -0.301 -13.140 12.162 1.00 94.56 98 ASP A N 1
ATOM 761 C CA . ASP A 1 98 ? -0.389 -12.630 13.543 1.00 94.56 98 ASP A CA 1
ATOM 762 C C . ASP A 1 98 ? 0.441 -11.350 13.767 1.00 94.56 98 ASP A C 1
ATOM 764 O O . ASP A 1 98 ? 0.829 -10.690 12.804 1.00 94.56 98 ASP A O 1
ATOM 768 N N . THR A 1 99 ? 0.589 -10.939 15.034 1.00 67.44 99 THR A N 1
ATOM 769 C CA . THR A 1 99 ? 1.382 -9.776 15.474 1.00 67.44 99 THR A CA 1
ATOM 770 C C . THR A 1 99 ? 2.170 -10.116 16.726 1.00 67.44 99 THR A C 1
ATOM 772 O O . THR A 1 99 ? 1.498 -10.477 17.725 1.00 67.44 99 THR A O 1
#